Protein AF-A0A7V6FCV9-F1 (afdb_monomer_lite)

Sequence (182 aa):
MLQVEDKIPFFRRIMENELKFQLDWLTRAQTAELAERQEQLEKQLVDETTARSERQKELITQDRRNRLSQAEALRKHALLAQREALMAELRRELSVHLRDWLRSDDFLDKLRSIRFQRVDGPDEMKPRFLERFSVSYRSKAIDGFVLYDDEEATRLDLTLPRWLERYERSLAEVFQERVGGL

Radius of gyration: 50.42 Å; chains: 1; bounding box: 93×48×144 Å

Secondary structure (DSSP, 8-state):
---GGGGHHHHHHHHHHHHHHHHHHHHHHHHHHHHHHHHHHHHHHHHHHHHHHHHHHHHHHHHHHHHHHHHHHHHHHHHHHHHHHHHHHHHHHHHHHHHHHHTSHHHHHHHHH--PEE--TTT--SPEE-S-EEEEE-TTTT-EEEEEETTS--EEEEEHHHHHHHHHHHHHHHHHHHHTT-

Foldseek 3Di:
DPDPVVCVVVVVVVVVVVVVVVVVVVVVVVVVVVVVVVVVVVVVVVVVVVVVVVVVVVVVVVVVVVVVVVVVVVVVVVVVVVVVVVLVVVLVVVLVVVLVVQPDPVVVVVVVVDFDWDDPDPPDPDTDTQPDWDWDADPDDWRHTWIARPVSPDIDDGTSVVVSVVVSVVVVVVCCVVVVVD

pLDDT: mean 78.34, std 15.19, range [44.88, 97.5]

Structure (mmCIF, N/CA/C/O backbone):
data_AF-A0A7V6FCV9-F1
#
_entry.id   AF-A0A7V6FCV9-F1
#
loop_
_atom_site.group_PDB
_atom_site.id
_atom_site.type_symbol
_atom_site.label_atom_id
_atom_site.label_alt_id
_atom_site.label_comp_id
_atom_site.label_asym_id
_atom_site.label_entity_id
_atom_site.label_seq_id
_atom_site.pdbx_PDB_ins_code
_atom_site.Cartn_x
_atom_site.Cartn_y
_atom_site.Cartn_z
_atom_site.occupancy
_atom_site.B_iso_or_equiv
_atom_site.auth_seq_id
_atom_site.auth_comp_id
_atom_site.auth_asym_id
_atom_site.auth_atom_id
_atom_site.pdbx_PDB_model_num
ATOM 1 N N . MET A 1 1 ? -46.636 -22.363 99.750 1.00 46.75 1 MET A N 1
ATOM 2 C CA . MET A 1 1 ? -45.873 -23.111 98.728 1.00 46.75 1 MET A CA 1
ATOM 3 C C . MET A 1 1 ? -46.474 -22.771 97.379 1.00 46.75 1 MET A C 1
ATOM 5 O O . MET A 1 1 ? -47.662 -22.994 97.217 1.00 46.75 1 MET A O 1
ATOM 9 N N . LEU A 1 2 ? -45.713 -22.179 96.459 1.00 50.66 2 LEU A N 1
ATOM 10 C CA . LEU A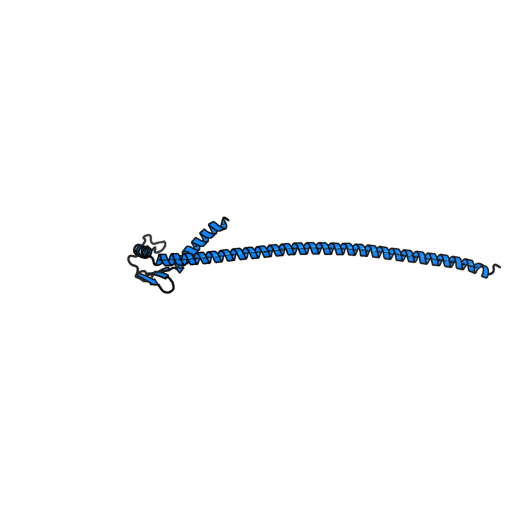 1 2 ? -46.171 -21.984 95.079 1.00 50.66 2 LEU A CA 1
ATOM 11 C C . LEU A 1 2 ? -45.783 -23.231 94.283 1.00 50.66 2 LEU A C 1
ATOM 13 O O . LEU A 1 2 ? -44.597 -23.557 94.209 1.00 50.66 2 LEU A O 1
ATOM 17 N N . GLN A 1 3 ? -46.790 -23.951 93.788 1.00 54.47 3 GLN A N 1
ATOM 18 C CA . GLN A 1 3 ? -46.634 -25.201 93.052 1.00 54.47 3 GLN A CA 1
ATOM 19 C C . GLN A 1 3 ? -45.869 -24.935 91.748 1.00 54.47 3 GLN A C 1
ATOM 21 O O . GLN A 1 3 ? -46.124 -23.968 91.034 1.00 54.47 3 GLN A O 1
ATOM 26 N N . VAL A 1 4 ? -44.872 -25.776 91.469 1.00 59.78 4 VAL A N 1
ATOM 27 C CA . VAL A 1 4 ? -43.957 -25.663 90.317 1.00 59.78 4 VAL A CA 1
ATOM 28 C C . VAL A 1 4 ? -44.714 -25.673 88.978 1.00 59.78 4 VAL A C 1
ATOM 30 O O . VAL A 1 4 ? -44.236 -25.102 87.999 1.00 59.78 4 VAL A O 1
ATOM 33 N N . GLU A 1 5 ? -45.920 -26.243 88.960 1.00 56.22 5 GLU A N 1
ATOM 34 C CA . GLU A 1 5 ? -46.782 -26.388 87.784 1.00 56.22 5 GLU A CA 1
ATOM 35 C C . GLU A 1 5 ? -47.311 -25.046 87.239 1.00 56.22 5 GLU A C 1
ATOM 37 O O . GLU A 1 5 ? -47.364 -24.873 86.021 1.00 56.22 5 GLU A O 1
ATOM 42 N N . ASP A 1 6 ? -47.547 -24.037 88.091 1.00 62.19 6 ASP A N 1
ATOM 43 C CA . ASP A 1 6 ? -48.043 -22.714 87.661 1.00 62.19 6 ASP A CA 1
ATOM 44 C C . ASP A 1 6 ? -46.974 -21.848 86.968 1.00 62.19 6 ASP A C 1
ATOM 46 O O . ASP A 1 6 ? -47.286 -20.854 86.308 1.00 62.19 6 ASP A O 1
ATOM 50 N N . LYS A 1 7 ? -45.687 -22.204 87.091 1.00 66.25 7 LYS A N 1
ATOM 51 C CA . LYS A 1 7 ? -44.579 -21.438 86.489 1.00 66.25 7 LYS A CA 1
ATOM 52 C C . LYS A 1 7 ? -44.231 -21.887 85.069 1.00 66.25 7 LYS A C 1
ATOM 54 O O . LYS A 1 7 ? -43.602 -21.130 84.329 1.00 66.25 7 LYS A O 1
ATOM 59 N N . ILE A 1 8 ? -44.651 -23.087 84.667 1.00 73.00 8 ILE A N 1
ATOM 60 C CA . ILE A 1 8 ? -44.348 -23.677 83.352 1.00 73.00 8 ILE A CA 1
ATOM 61 C C . ILE A 1 8 ? -44.844 -22.790 82.185 1.00 73.00 8 ILE A C 1
ATOM 63 O O . ILE A 1 8 ? -44.068 -22.557 81.252 1.00 73.00 8 ILE A O 1
ATOM 67 N N . PRO A 1 9 ? -46.063 -22.209 82.220 1.00 80.81 9 PRO A N 1
ATOM 68 C CA . PRO A 1 9 ? -46.552 -21.346 81.140 1.00 80.81 9 PRO A CA 1
ATOM 69 C C . PRO A 1 9 ? -45.768 -20.034 80.997 1.00 80.81 9 PRO A C 1
ATOM 71 O O . PRO A 1 9 ? -45.560 -19.553 79.883 1.00 80.81 9 PRO A O 1
ATOM 74 N N . PHE A 1 10 ? -45.302 -19.462 82.113 1.00 82.00 10 PHE A N 1
ATOM 75 C CA . PHE A 1 10 ? -44.494 -18.240 82.118 1.00 82.00 10 PHE A CA 1
ATOM 76 C C . PHE A 1 10 ? -43.140 -18.462 81.432 1.00 82.00 10 PHE A C 1
ATOM 78 O O . PHE A 1 10 ? -42.770 -17.701 80.538 1.00 82.00 10 PHE A O 1
ATOM 85 N N . PHE A 1 11 ? -42.436 -19.542 81.789 1.00 80.81 11 PHE A N 1
ATOM 86 C CA . PHE A 1 11 ? -41.154 -19.878 81.167 1.00 80.81 11 PHE A CA 1
ATOM 87 C C . PHE A 1 11 ? -41.294 -20.211 79.681 1.00 80.81 11 PHE A C 1
ATOM 89 O O . PHE A 1 11 ? -40.476 -19.752 78.888 1.00 80.81 11 PHE A O 1
ATOM 96 N N . ARG A 1 12 ? -42.356 -20.926 79.277 1.00 85.12 12 ARG A N 1
ATOM 97 C CA . ARG A 1 12 ? -42.642 -21.175 77.854 1.00 85.12 12 ARG A CA 1
ATOM 98 C C . ARG A 1 12 ? -42.748 -19.864 77.069 1.00 85.12 12 ARG A C 1
ATOM 100 O O . ARG A 1 12 ? -42.127 -19.738 76.021 1.00 85.12 12 ARG A O 1
ATOM 107 N N . ARG A 1 13 ? -43.471 -18.874 77.598 1.00 88.56 13 ARG A N 1
ATOM 108 C CA . ARG A 1 13 ? -43.680 -17.585 76.922 1.00 88.56 13 ARG A CA 1
ATOM 109 C C . ARG A 1 13 ? -42.393 -16.765 76.782 1.00 88.56 13 ARG A C 1
ATOM 111 O O . ARG A 1 13 ? -42.196 -16.118 75.758 1.00 88.56 13 ARG A O 1
ATOM 118 N N . ILE A 1 14 ? -41.514 -16.797 77.789 1.00 91.56 14 ILE A N 1
ATOM 119 C CA . ILE A 1 14 ? -40.185 -16.166 77.702 1.00 91.56 14 ILE A CA 1
ATOM 120 C C . ILE A 1 14 ? -39.342 -16.856 76.630 1.00 91.56 14 ILE A C 1
ATOM 122 O O . ILE A 1 14 ? -38.777 -16.177 75.779 1.00 91.56 14 ILE A O 1
ATOM 126 N N . MET A 1 15 ? -39.305 -18.191 76.637 1.00 92.19 15 MET A N 1
ATOM 127 C CA . MET A 1 15 ? -38.528 -18.963 75.665 1.00 92.19 15 MET A CA 1
ATOM 128 C C . MET A 1 15 ? -39.022 -18.757 74.228 1.00 92.19 15 MET A C 1
ATOM 130 O O . MET A 1 15 ? -38.205 -18.620 73.326 1.00 92.19 15 MET A O 1
ATOM 134 N N . GLU A 1 16 ? -40.336 -18.686 74.001 1.00 93.56 16 GLU A N 1
ATOM 135 C CA . GLU A 1 16 ? -40.916 -18.397 72.680 1.00 93.56 16 GLU A CA 1
ATOM 136 C C . GLU A 1 16 ? -40.551 -16.995 72.179 1.00 93.56 16 GLU A C 1
ATOM 138 O O . GLU A 1 16 ? -40.198 -16.827 71.011 1.00 93.56 16 GLU A O 1
ATOM 143 N N . ASN A 1 17 ? -40.602 -15.990 73.059 1.00 94.56 17 ASN A N 1
ATOM 144 C CA . ASN A 1 17 ? -40.215 -14.625 72.708 1.00 94.56 17 ASN A CA 1
ATOM 145 C C . ASN A 1 17 ? -38.719 -14.516 72.391 1.00 94.56 17 ASN A C 1
ATOM 147 O O . ASN A 1 17 ? -38.357 -13.868 71.411 1.00 94.56 17 ASN A O 1
ATOM 151 N N . GLU A 1 18 ? -37.867 -15.164 73.185 1.00 95.19 18 GLU A N 1
ATOM 152 C CA . GLU A 1 18 ? -36.420 -15.182 72.959 1.00 95.19 18 GLU A CA 1
ATOM 153 C C . GLU A 1 18 ? -36.074 -15.899 71.646 1.00 95.19 18 GLU A C 1
ATOM 155 O O . GLU A 1 18 ? -35.327 -15.370 70.826 1.00 95.19 18 GLU A O 1
ATOM 160 N N . LEU A 1 19 ? -36.689 -17.059 71.381 1.00 95.00 19 LEU A N 1
ATOM 161 C CA . LEU A 1 19 ? -36.485 -17.801 70.134 1.00 95.00 19 LEU A CA 1
ATOM 162 C C . LEU A 1 19 ? -36.913 -16.976 68.913 1.00 95.00 19 LEU A C 1
ATOM 164 O O . LEU A 1 19 ? -36.208 -16.934 67.905 1.00 95.00 19 LEU A O 1
ATOM 168 N N . LYS A 1 20 ? -38.058 -16.290 69.006 1.00 96.12 20 LYS A N 1
ATOM 169 C CA . LYS A 1 20 ? -38.545 -15.407 67.944 1.00 96.12 20 LYS A CA 1
ATOM 170 C C . LYS A 1 20 ? -37.590 -14.238 67.706 1.00 96.12 20 LYS A C 1
ATOM 172 O O . LYS A 1 20 ? -37.297 -13.934 66.556 1.00 96.12 20 LYS A O 1
ATOM 177 N N . PHE A 1 21 ? -37.078 -13.618 68.768 1.00 96.44 21 PHE A N 1
ATOM 178 C CA . PHE A 1 21 ? -36.094 -12.543 68.652 1.00 96.44 21 PHE A CA 1
ATOM 179 C C . PHE A 1 21 ? -34.816 -13.016 67.952 1.00 96.44 21 PHE A C 1
ATOM 181 O O . PHE A 1 21 ? -34.344 -12.356 67.028 1.00 96.44 21 PHE A O 1
ATOM 188 N N . GLN A 1 22 ? -34.288 -14.179 68.341 1.00 94.31 22 GLN A N 1
ATOM 189 C CA . GLN A 1 22 ? -33.097 -14.760 67.718 1.00 94.31 22 GLN A CA 1
ATOM 190 C C . GLN A 1 22 ? -33.321 -15.070 66.234 1.00 94.31 22 GLN A C 1
ATOM 192 O O . GLN A 1 22 ? -32.459 -14.765 65.410 1.00 94.31 22 GLN A O 1
ATOM 197 N N . LEU A 1 23 ? -34.488 -15.616 65.876 1.00 95.75 23 LEU A N 1
ATOM 198 C CA . LEU A 1 23 ? -34.865 -15.877 64.484 1.00 95.75 23 LEU A CA 1
ATOM 199 C C . LEU A 1 23 ? -35.009 -14.589 63.669 1.00 95.75 23 LEU A C 1
ATOM 201 O O . LEU A 1 23 ? -34.476 -14.505 62.562 1.00 95.75 23 LEU A O 1
ATOM 205 N N . ASP A 1 24 ? -35.680 -13.573 64.210 1.00 97.31 24 ASP A N 1
ATOM 206 C CA . ASP A 1 24 ? -35.833 -12.276 63.548 1.00 97.31 24 ASP A CA 1
ATOM 207 C C . ASP A 1 24 ? -34.468 -11.597 63.349 1.00 97.31 24 ASP A C 1
ATOM 209 O O . ASP A 1 24 ? -34.197 -11.033 62.286 1.00 97.31 24 ASP A O 1
ATOM 213 N N . TRP A 1 25 ? -33.585 -11.675 64.348 1.00 97.12 25 TRP A N 1
ATOM 214 C CA . TRP A 1 25 ? -32.231 -11.134 64.271 1.00 97.12 25 TRP A CA 1
ATOM 215 C C . TRP A 1 25 ? -31.383 -11.858 63.216 1.00 97.12 25 TRP A C 1
ATOM 217 O O . TRP A 1 25 ? -30.794 -11.198 62.359 1.00 97.12 25 TRP A O 1
ATOM 227 N N . LEU A 1 26 ? -31.389 -13.197 63.210 1.00 97.00 26 LEU A N 1
ATOM 228 C CA . LEU A 1 26 ? -30.699 -14.011 62.200 1.00 97.00 26 LEU A CA 1
ATOM 229 C C . LEU A 1 26 ? -31.215 -13.722 60.789 1.00 97.00 26 LEU A C 1
ATOM 231 O O . LEU A 1 26 ? -30.422 -13.560 59.865 1.00 97.00 26 LEU A O 1
ATOM 235 N N . THR A 1 27 ? -32.533 -13.605 60.628 1.00 96.06 27 THR A N 1
ATOM 236 C CA . THR A 1 27 ? -33.152 -13.317 59.328 1.00 96.06 27 THR A CA 1
ATOM 237 C C . THR A 1 27 ? -32.717 -11.949 58.812 1.00 96.06 27 THR A C 1
ATOM 239 O O . THR A 1 27 ? -32.351 -11.819 57.645 1.00 96.06 27 THR A O 1
ATOM 242 N N . ARG A 1 28 ? -32.689 -10.922 59.671 1.00 96.88 28 ARG A N 1
ATOM 243 C CA . ARG A 1 28 ? -32.203 -9.584 59.293 1.00 96.88 28 ARG A CA 1
ATOM 244 C C . ARG A 1 28 ? -30.722 -9.593 58.933 1.00 96.88 28 ARG A C 1
ATOM 246 O O . ARG A 1 28 ? -30.360 -8.968 57.943 1.00 96.88 28 ARG A O 1
ATOM 253 N N . ALA A 1 29 ? -29.897 -10.312 59.695 1.00 94.62 29 ALA A N 1
ATOM 254 C CA . ALA A 1 29 ? -28.472 -10.444 59.411 1.00 94.62 29 ALA A CA 1
ATOM 255 C C . ALA A 1 29 ? -28.233 -11.107 58.043 1.00 94.62 29 ALA A C 1
ATOM 257 O O . ALA A 1 29 ? -27.523 -10.548 57.212 1.00 94.62 29 ALA A O 1
ATOM 258 N N . GLN A 1 30 ? -28.906 -12.229 57.763 1.00 94.62 30 GLN A N 1
ATOM 259 C CA . GLN A 1 30 ? -28.815 -12.915 56.468 1.00 94.62 30 GLN A CA 1
ATOM 260 C C . GLN A 1 30 ? -29.345 -12.060 55.311 1.00 94.62 30 GLN A C 1
ATOM 262 O O . GLN A 1 30 ? -28.753 -12.039 54.236 1.00 94.62 30 GLN A O 1
ATOM 267 N N . THR A 1 31 ? -30.443 -11.328 55.517 1.00 96.50 31 THR A N 1
ATOM 268 C CA . THR A 1 31 ? -31.021 -10.464 54.475 1.00 96.50 31 THR A CA 1
ATOM 269 C C . THR A 1 31 ? -30.101 -9.283 54.161 1.00 96.50 31 THR A C 1
ATOM 271 O O . THR A 1 31 ? -29.951 -8.930 52.995 1.00 96.50 31 THR A O 1
ATOM 274 N N . ALA A 1 32 ? -29.454 -8.697 55.175 1.00 95.44 32 ALA A N 1
ATOM 275 C CA . ALA A 1 32 ? -28.482 -7.623 54.983 1.00 95.44 32 ALA A CA 1
ATOM 276 C C . ALA A 1 32 ? -27.235 -8.112 54.230 1.00 95.44 32 ALA A C 1
ATOM 278 O O . ALA A 1 32 ? -26.813 -7.461 53.280 1.00 95.44 32 ALA A O 1
ATOM 279 N N . GLU A 1 33 ? -26.698 -9.281 54.591 1.00 96.25 33 GLU A N 1
ATOM 280 C CA . GLU A 1 33 ? -25.549 -9.882 53.901 1.00 96.25 33 GLU A CA 1
ATOM 281 C C . GLU A 1 33 ? -25.872 -10.215 52.435 1.00 96.25 33 GLU A C 1
ATOM 283 O O . GLU A 1 33 ? -25.082 -9.933 51.534 1.00 96.25 33 GLU A O 1
ATOM 288 N N . LEU A 1 34 ? -27.057 -10.780 52.173 1.00 97.31 34 LEU A N 1
ATOM 289 C CA . LEU A 1 34 ? -27.511 -11.064 50.811 1.00 97.31 34 LEU A CA 1
ATOM 290 C C . LEU A 1 34 ? -27.697 -9.784 49.990 1.00 97.31 34 LEU A C 1
ATOM 292 O O . LEU A 1 34 ? -27.311 -9.767 48.823 1.00 97.31 34 LEU A O 1
ATOM 296 N N . ALA A 1 35 ? -28.245 -8.722 50.586 1.00 96.06 35 ALA A N 1
ATOM 297 C CA . ALA A 1 35 ? -28.406 -7.432 49.922 1.00 96.06 35 ALA A CA 1
ATOM 298 C C . ALA A 1 35 ? -27.051 -6.785 49.596 1.00 96.06 35 ALA A C 1
ATOM 300 O O . ALA A 1 35 ? -26.847 -6.349 48.466 1.00 96.06 35 ALA A O 1
ATOM 301 N N . GLU A 1 36 ? -26.100 -6.795 50.537 1.00 96.00 36 GLU A N 1
ATOM 302 C CA . GLU A 1 36 ? -24.744 -6.283 50.306 1.00 96.00 36 GLU A CA 1
ATOM 303 C C . GLU A 1 36 ? -24.042 -7.071 49.194 1.00 96.00 36 GLU A C 1
ATOM 305 O O . GLU A 1 36 ? -23.442 -6.498 48.283 1.00 96.00 36 GLU A O 1
ATOM 310 N N . ARG A 1 37 ? -24.170 -8.401 49.212 1.00 97.50 37 ARG A N 1
ATOM 311 C CA . ARG A 1 37 ? -23.614 -9.255 48.162 1.00 97.50 37 ARG A CA 1
ATOM 312 C C . ARG A 1 37 ? -24.274 -9.005 46.806 1.00 97.50 37 ARG A C 1
ATOM 314 O O . ARG A 1 37 ? -23.580 -9.040 45.792 1.00 97.50 37 ARG A O 1
ATOM 321 N N . GLN A 1 38 ? -25.582 -8.751 46.770 1.00 96.12 38 GLN A N 1
ATOM 322 C CA . GLN A 1 38 ? -26.291 -8.407 45.539 1.00 96.12 38 GLN A CA 1
ATOM 323 C C . GLN A 1 38 ? -25.816 -7.059 44.980 1.00 96.12 38 GLN A C 1
ATOM 325 O O . GLN A 1 38 ? -25.490 -6.990 43.798 1.00 96.12 38 GLN A O 1
ATOM 330 N N . GLU A 1 39 ? -25.684 -6.029 45.818 1.00 96.19 39 GLU A N 1
ATOM 331 C CA . GLU A 1 39 ? -25.166 -4.718 45.406 1.00 96.19 39 GLU A CA 1
ATOM 332 C C . GLU A 1 39 ? -23.727 -4.824 44.867 1.00 96.19 39 GLU A C 1
ATOM 334 O O . GLU A 1 39 ? -23.394 -4.256 43.823 1.00 96.19 39 GLU A O 1
ATOM 339 N N . GLN A 1 40 ? -22.875 -5.620 45.524 1.00 96.06 40 GLN A N 1
ATOM 340 C CA . GLN A 1 40 ? -21.513 -5.887 45.054 1.00 96.06 40 GLN A CA 1
ATOM 341 C C . GLN A 1 40 ? -21.495 -6.577 43.682 1.00 96.06 40 GLN A C 1
ATOM 343 O O . GLN A 1 40 ? -20.704 -6.196 42.817 1.00 96.06 40 GLN A O 1
ATOM 348 N N . LEU A 1 41 ? -22.360 -7.573 43.466 1.00 97.38 41 LEU A N 1
ATOM 349 C CA . LEU A 1 41 ? -22.468 -8.274 42.184 1.00 97.38 41 LEU A CA 1
ATOM 350 C C . LEU A 1 41 ? -23.007 -7.362 41.076 1.00 97.38 41 LEU A C 1
ATOM 352 O O . LEU A 1 41 ? -22.478 -7.380 39.965 1.00 97.38 41 LEU A O 1
ATOM 356 N N . GLU A 1 42 ? -24.018 -6.541 41.365 1.00 96.19 42 GLU A N 1
ATOM 357 C CA . GLU A 1 42 ? -24.563 -5.566 40.412 1.00 96.19 42 GLU A CA 1
ATOM 358 C C . GLU A 1 42 ? -23.489 -4.566 39.981 1.00 96.19 42 GLU A C 1
ATOM 360 O O . GLU A 1 42 ? -23.307 -4.328 38.784 1.00 96.19 42 GLU A O 1
ATOM 365 N N . LYS A 1 43 ? -22.700 -4.060 40.934 1.00 96.94 43 LYS A N 1
ATOM 366 C CA . LYS A 1 43 ? -21.571 -3.178 40.635 1.00 96.94 43 LYS A CA 1
ATOM 367 C C . LYS A 1 43 ? -20.521 -3.861 39.752 1.00 96.94 43 LYS A C 1
ATOM 369 O O . LYS A 1 43 ? -20.124 -3.294 38.738 1.00 96.94 43 LYS A O 1
ATOM 374 N N . GLN A 1 44 ? -20.120 -5.092 40.080 1.00 96.19 44 GLN A N 1
ATOM 375 C CA . GLN A 1 44 ? -19.157 -5.857 39.275 1.00 96.19 44 GLN A CA 1
ATOM 376 C C . GLN A 1 44 ? -19.650 -6.091 37.841 1.00 96.19 44 GLN A C 1
ATOM 378 O O . GLN A 1 44 ? -18.881 -5.945 36.892 1.00 96.19 44 GLN A O 1
ATOM 383 N N . LEU A 1 45 ? -20.933 -6.417 37.661 1.00 96.69 45 LEU A N 1
ATOM 384 C CA . LEU A 1 45 ? -21.522 -6.622 36.337 1.00 96.69 45 LEU A CA 1
ATOM 385 C C . LEU A 1 45 ? -21.541 -5.332 35.508 1.00 96.69 45 LEU A C 1
ATOM 387 O O . LEU A 1 45 ? -21.254 -5.368 34.307 1.00 96.69 45 LEU A O 1
ATOM 391 N N . VAL A 1 46 ? -21.852 -4.191 36.126 1.00 96.62 46 VAL A N 1
ATOM 392 C CA . VAL A 1 46 ? -21.810 -2.882 35.455 1.00 96.62 46 VAL A CA 1
ATOM 393 C C . VAL A 1 46 ? -20.381 -2.531 35.037 1.00 96.62 46 VAL A C 1
ATOM 395 O O . VAL A 1 46 ? -20.156 -2.148 33.885 1.00 96.62 46 VAL A O 1
ATOM 398 N N . ASP A 1 47 ? -19.404 -2.731 35.918 1.00 96.50 47 ASP A N 1
ATOM 399 C CA . ASP A 1 47 ? -17.997 -2.457 35.618 1.00 96.50 47 ASP A CA 1
ATOM 400 C C . ASP A 1 47 ? -17.481 -3.370 34.488 1.00 96.50 47 ASP A C 1
ATOM 402 O O . ASP A 1 47 ? -16.861 -2.901 33.529 1.00 96.50 47 ASP A O 1
ATOM 406 N N . GLU A 1 48 ? -17.804 -4.667 34.524 1.00 95.06 48 GLU A N 1
ATOM 407 C CA . GLU A 1 48 ? -17.420 -5.613 33.472 1.00 95.06 48 GLU A CA 1
ATOM 408 C C . GLU A 1 48 ? -18.067 -5.301 32.122 1.00 95.06 48 GLU A C 1
ATOM 410 O O . GLU A 1 48 ? -17.404 -5.372 31.084 1.00 95.06 48 GLU A O 1
ATOM 415 N N . THR A 1 49 ? -19.361 -4.984 32.100 1.00 95.44 49 THR A N 1
ATOM 416 C CA . THR A 1 49 ? -20.069 -4.662 30.851 1.00 95.44 49 THR A CA 1
ATOM 417 C C . THR A 1 49 ? -19.547 -3.368 30.235 1.00 95.44 49 THR A C 1
ATOM 419 O O . THR A 1 49 ? -19.344 -3.311 29.017 1.00 95.44 49 THR A O 1
ATOM 422 N N . THR A 1 50 ? -19.235 -2.372 31.064 1.00 94.44 50 THR A N 1
ATOM 423 C CA . THR A 1 50 ? -18.607 -1.118 30.630 1.00 94.44 50 THR A CA 1
ATOM 424 C C . THR A 1 50 ? -17.217 -1.382 30.052 1.00 94.44 50 THR A C 1
ATOM 426 O O . THR A 1 50 ? -16.956 -1.019 28.903 1.00 94.44 50 THR A O 1
ATOM 429 N N . ALA A 1 51 ? -16.369 -2.132 30.764 1.00 93.19 51 ALA A N 1
ATOM 430 C CA . ALA A 1 51 ? -15.035 -2.498 30.291 1.00 93.19 51 ALA A CA 1
ATOM 431 C C . ALA A 1 51 ? -15.069 -3.324 28.989 1.00 93.19 51 ALA A C 1
ATOM 433 O O . ALA A 1 51 ? -14.241 -3.129 28.095 1.00 93.19 51 ALA A O 1
ATOM 434 N N . ARG A 1 52 ? -16.041 -4.236 28.834 1.00 94.25 52 ARG A N 1
ATOM 435 C CA . ARG A 1 52 ? -16.250 -4.989 27.581 1.00 94.25 52 ARG A CA 1
ATOM 436 C C . ARG A 1 52 ? -16.645 -4.064 26.427 1.00 94.25 52 ARG A C 1
ATOM 438 O O . ARG A 1 52 ? -16.106 -4.210 25.331 1.00 94.25 52 ARG A O 1
ATOM 445 N N . SER A 1 53 ? -17.541 -3.108 26.671 1.00 95.00 53 SER A N 1
ATOM 446 C CA . SER A 1 53 ? -17.983 -2.125 25.672 1.00 95.00 53 SER A CA 1
ATOM 447 C C . SER A 1 53 ? -16.834 -1.226 25.204 1.00 95.00 53 SER A C 1
ATOM 449 O O . SER A 1 53 ? -16.666 -1.005 24.003 1.00 95.00 53 SER A O 1
ATOM 451 N N . GLU A 1 54 ? -15.992 -0.758 26.125 1.00 93.75 54 GLU A N 1
ATOM 452 C CA . GLU A 1 54 ? -14.810 0.050 25.803 1.00 93.75 54 GLU A CA 1
ATOM 453 C C . GLU A 1 54 ? -13.796 -0.729 24.961 1.00 93.75 54 GLU A C 1
ATOM 455 O O . GLU A 1 54 ? -13.407 -0.256 23.890 1.00 93.75 54 GLU A O 1
ATOM 460 N N . ARG A 1 55 ? -13.466 -1.966 25.361 1.00 93.19 55 ARG A N 1
ATOM 461 C CA . ARG A 1 55 ? -12.594 -2.853 24.570 1.00 93.19 55 ARG A CA 1
ATOM 462 C C . ARG A 1 55 ? -13.146 -3.097 23.167 1.00 93.19 55 ARG A C 1
ATOM 464 O O . ARG A 1 55 ? -12.394 -3.094 22.197 1.00 93.19 55 ARG A O 1
ATOM 471 N N . GLN A 1 56 ? -14.459 -3.287 23.031 1.00 93.06 56 GLN A N 1
ATOM 472 C CA . GLN A 1 56 ? -15.085 -3.492 21.724 1.00 93.06 56 GLN A CA 1
ATOM 473 C C . GLN A 1 56 ? -14.990 -2.239 20.839 1.00 93.06 56 GLN A C 1
ATOM 475 O O . GLN A 1 56 ? -14.692 -2.350 19.648 1.00 93.06 56 GLN A O 1
ATOM 480 N N . LYS A 1 57 ? -15.203 -1.043 21.401 1.00 95.69 57 LYS A N 1
ATOM 481 C CA . LYS A 1 57 ? -15.042 0.227 20.670 1.00 95.69 57 LYS A CA 1
ATOM 482 C C . LYS A 1 57 ? -13.596 0.453 20.233 1.00 95.69 57 LYS A C 1
ATOM 484 O O . LYS A 1 57 ? -13.363 0.905 19.107 1.00 95.69 57 LYS A O 1
ATOM 489 N N . GLU A 1 58 ? -12.636 0.120 21.090 1.00 93.81 58 GLU A N 1
ATOM 490 C CA . GLU A 1 58 ? -11.212 0.213 20.776 1.00 93.81 58 GLU A CA 1
ATOM 491 C C . GLU A 1 58 ? -10.831 -0.738 19.634 1.00 93.81 58 GLU A C 1
ATOM 493 O O . GLU A 1 58 ? -10.275 -0.288 18.630 1.00 93.81 58 GLU A O 1
ATOM 498 N N . LEU A 1 59 ? -11.242 -2.010 19.711 1.00 95.38 59 LEU A N 1
ATOM 499 C CA . LEU A 1 59 ? -11.018 -3.007 18.657 1.00 95.38 59 LEU A CA 1
ATOM 500 C C . LEU A 1 59 ? -11.607 -2.572 17.307 1.00 95.38 59 LEU A C 1
ATOM 502 O O . LEU A 1 59 ? -10.933 -2.665 16.282 1.00 95.38 59 LEU A O 1
ATOM 506 N N . ILE A 1 60 ? -12.836 -2.041 17.289 1.00 95.06 60 ILE A N 1
ATOM 507 C CA . ILE A 1 60 ? -13.466 -1.522 16.060 1.00 95.06 60 ILE A CA 1
ATOM 508 C C . ILE A 1 60 ? -12.665 -0.345 15.488 1.00 95.06 60 ILE A C 1
ATOM 510 O O . ILE A 1 60 ? -12.494 -0.231 14.271 1.00 95.06 60 ILE A O 1
ATOM 514 N N . THR A 1 61 ? -12.170 0.542 16.350 1.00 94.19 61 THR A N 1
ATOM 515 C CA . THR A 1 61 ? -11.375 1.703 15.929 1.00 94.19 61 THR A CA 1
ATOM 516 C C . THR A 1 61 ? -10.025 1.270 15.357 1.00 94.19 61 THR A C 1
ATOM 518 O O . THR A 1 61 ? -9.596 1.797 14.328 1.00 94.19 61 THR A O 1
ATOM 521 N N . GLN A 1 62 ? -9.379 0.281 15.976 1.00 92.06 62 GLN A N 1
ATOM 522 C CA . GLN A 1 62 ? -8.127 -0.294 15.496 1.00 92.06 62 GLN A CA 1
ATOM 523 C C . GLN A 1 62 ? -8.310 -1.012 14.152 1.00 92.06 62 GLN A C 1
ATOM 525 O O . GLN A 1 62 ? -7.533 -0.778 13.228 1.00 92.06 62 GLN A O 1
ATOM 530 N N . ASP A 1 63 ? -9.368 -1.810 13.995 1.00 94.69 63 ASP A N 1
ATOM 531 C CA . ASP A 1 63 ? -9.660 -2.504 12.737 1.00 94.69 63 ASP A CA 1
ATOM 532 C C . ASP A 1 63 ? -9.930 -1.518 11.589 1.00 94.69 63 ASP A C 1
ATOM 534 O O . ASP A 1 63 ? -9.398 -1.676 10.491 1.00 94.69 63 ASP A O 1
ATOM 538 N N . ARG A 1 64 ? -10.665 -0.423 11.842 1.00 94.25 64 ARG A N 1
ATOM 539 C CA . ARG A 1 64 ? -10.849 0.650 10.846 1.00 94.25 64 ARG A CA 1
ATOM 540 C C . ARG A 1 64 ? -9.520 1.262 10.404 1.00 94.25 64 ARG A C 1
ATOM 542 O O . ARG A 1 64 ? -9.325 1.458 9.207 1.00 94.25 64 ARG A O 1
ATOM 549 N N . ARG A 1 65 ? -8.604 1.541 11.338 1.00 93.88 65 ARG A N 1
ATOM 550 C CA . ARG A 1 65 ? -7.261 2.061 11.013 1.00 93.88 65 ARG A CA 1
ATOM 551 C C . ARG A 1 65 ? -6.456 1.061 10.186 1.00 93.88 65 ARG A C 1
ATOM 553 O O . ARG A 1 65 ? -5.854 1.454 9.191 1.00 93.88 65 ARG A O 1
ATOM 560 N N . ASN A 1 66 ? -6.503 -0.219 10.546 1.00 92.38 66 ASN A N 1
ATOM 561 C CA . ASN A 1 66 ? -5.818 -1.277 9.807 1.00 92.38 66 ASN A CA 1
ATOM 562 C C . ASN A 1 66 ? -6.363 -1.411 8.380 1.00 92.38 66 ASN A C 1
ATOM 564 O O . ASN A 1 66 ? -5.580 -1.453 7.436 1.00 92.38 66 ASN A O 1
ATOM 568 N N . ARG A 1 67 ? -7.691 -1.405 8.201 1.00 91.81 67 ARG A N 1
ATOM 569 C CA . ARG A 1 67 ? -8.322 -1.453 6.872 1.00 91.81 67 ARG A CA 1
ATOM 570 C C . ARG A 1 67 ? -7.975 -0.236 6.020 1.00 91.81 67 ARG A C 1
ATOM 572 O O . ARG A 1 67 ? -7.710 -0.399 4.834 1.00 91.81 67 ARG A O 1
ATOM 579 N N . LEU A 1 68 ? -7.952 0.963 6.607 1.00 94.00 68 LEU A N 1
ATOM 580 C CA . LEU A 1 68 ? -7.541 2.181 5.900 1.00 94.00 68 LEU A CA 1
ATOM 581 C C . LEU A 1 68 ? -6.075 2.101 5.465 1.00 94.00 68 LEU A C 1
ATOM 583 O O . LEU A 1 68 ? -5.785 2.297 4.290 1.00 94.00 68 LEU A O 1
ATOM 587 N N . SER A 1 69 ? -5.174 1.712 6.369 1.00 91.12 69 SER A N 1
ATOM 588 C CA . SER A 1 69 ? -3.752 1.538 6.051 1.00 91.12 69 SER A CA 1
ATOM 589 C C . SER A 1 69 ? -3.524 0.479 4.962 1.00 91.12 69 SER A C 1
ATOM 591 O O . SER A 1 69 ? -2.747 0.700 4.033 1.00 91.12 69 SER A O 1
ATOM 593 N N . GLN A 1 70 ? -4.244 -0.647 5.015 1.00 92.38 70 GLN A N 1
ATOM 594 C CA . GLN A 1 70 ? -4.196 -1.676 3.973 1.00 92.38 70 GLN A CA 1
ATOM 595 C C . GLN A 1 70 ? -4.723 -1.160 2.628 1.00 92.38 70 GLN A C 1
ATOM 597 O O . GLN A 1 70 ? -4.097 -1.396 1.596 1.00 92.38 70 GLN A O 1
ATOM 602 N N . ALA A 1 71 ? -5.843 -0.432 2.619 1.00 92.50 71 ALA A N 1
ATOM 603 C CA . ALA A 1 71 ? -6.406 0.145 1.400 1.00 92.50 71 ALA A CA 1
ATOM 604 C C . ALA A 1 71 ? -5.464 1.181 0.764 1.00 92.50 71 ALA A C 1
ATOM 606 O O . ALA A 1 71 ? -5.282 1.188 -0.455 1.00 92.50 71 ALA A O 1
ATOM 607 N N . GLU A 1 72 ? -4.819 2.021 1.575 1.00 92.25 72 GLU A N 1
ATOM 608 C CA . GLU A 1 72 ? -3.803 2.974 1.121 1.00 92.25 72 GLU A CA 1
ATOM 609 C C . GLU A 1 72 ? -2.582 2.266 0.526 1.00 92.25 72 GLU A C 1
ATOM 611 O O . GLU A 1 72 ? -2.113 2.647 -0.550 1.00 92.25 72 GLU A O 1
ATOM 616 N N . ALA A 1 73 ? -2.102 1.199 1.171 1.00 91.50 73 ALA A N 1
ATOM 617 C CA . ALA A 1 73 ? -0.994 0.396 0.662 1.00 91.50 73 ALA A CA 1
ATOM 618 C C . ALA A 1 73 ? -1.332 -0.252 -0.691 1.00 91.50 73 ALA A C 1
ATOM 620 O O . ALA A 1 73 ? -0.540 -0.161 -1.632 1.00 91.50 73 ALA A O 1
ATOM 621 N N . LEU A 1 74 ? -2.527 -0.840 -0.819 1.00 91.44 74 LEU A N 1
ATOM 622 C CA . LEU A 1 74 ? -3.011 -1.420 -2.075 1.00 91.44 74 LEU A CA 1
ATOM 623 C C . LEU A 1 74 ? -3.131 -0.363 -3.178 1.00 91.44 74 LEU A C 1
ATOM 625 O O . LEU A 1 74 ? -2.687 -0.598 -4.302 1.00 91.44 74 LEU A O 1
ATOM 629 N N . ARG A 1 75 ? -3.665 0.824 -2.863 1.00 91.81 75 ARG A N 1
ATOM 630 C CA . ARG A 1 75 ? -3.764 1.936 -3.818 1.00 91.81 75 ARG A CA 1
ATOM 631 C C . ARG A 1 75 ? -2.387 2.412 -4.275 1.00 91.81 75 ARG A C 1
ATOM 633 O O . ARG A 1 75 ? -2.183 2.613 -5.469 1.00 91.81 75 ARG A O 1
ATOM 640 N N . LYS A 1 76 ? -1.436 2.567 -3.350 1.00 91.31 76 LYS A N 1
ATOM 641 C CA . LYS A 1 76 ? -0.056 2.953 -3.676 1.00 91.31 76 LYS A CA 1
ATOM 642 C C . LYS A 1 76 ? 0.604 1.921 -4.589 1.00 91.31 76 LYS A C 1
ATOM 644 O O . LYS A 1 76 ? 1.219 2.298 -5.581 1.00 91.31 76 LYS A O 1
ATOM 649 N N . HIS A 1 77 ? 0.445 0.636 -4.285 1.00 90.69 77 HIS A N 1
ATOM 650 C CA . HIS A 1 77 ? 0.979 -0.438 -5.117 1.00 90.69 77 HIS A CA 1
ATOM 651 C C . HIS A 1 77 ? 0.348 -0.444 -6.517 1.00 90.69 77 HIS A C 1
ATOM 653 O O . HIS A 1 77 ? 1.059 -0.556 -7.511 1.00 90.69 77 HIS A O 1
ATOM 659 N N . ALA A 1 78 ? -0.972 -0.263 -6.614 1.00 88.44 78 ALA A N 1
ATOM 660 C CA . ALA A 1 78 ? -1.666 -0.178 -7.897 1.00 88.44 78 ALA A CA 1
ATOM 661 C C . ALA A 1 78 ? -1.173 1.003 -8.751 1.00 88.44 78 ALA A C 1
ATOM 663 O O . ALA A 1 78 ? -0.944 0.837 -9.947 1.00 88.44 78 AL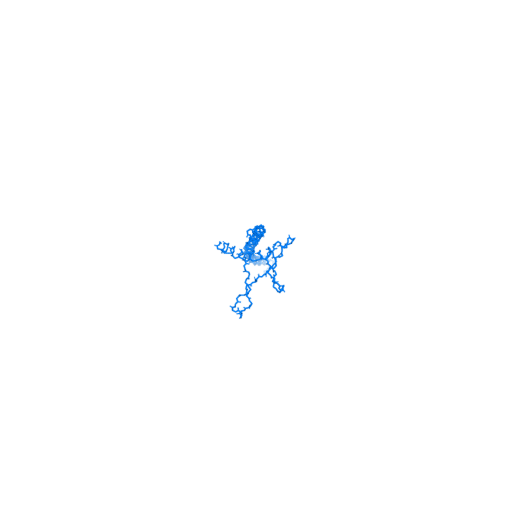A A O 1
ATOM 664 N N . LEU A 1 79 ? -0.951 2.171 -8.140 1.00 85.88 79 LEU A N 1
ATOM 665 C CA . LEU A 1 79 ? -0.402 3.343 -8.831 1.00 85.88 79 LEU A CA 1
ATOM 666 C C . LEU A 1 79 ? 1.032 3.111 -9.323 1.00 85.88 79 LEU A C 1
ATOM 668 O O . LEU A 1 79 ? 1.361 3.489 -10.445 1.00 85.88 79 LEU A O 1
ATOM 672 N N . LEU A 1 80 ? 1.879 2.469 -8.513 1.00 86.19 80 LEU A N 1
ATOM 673 C CA . LEU A 1 80 ? 3.236 2.104 -8.929 1.00 86.19 80 LEU A CA 1
ATOM 674 C C . LEU A 1 80 ? 3.214 1.128 -10.112 1.00 86.19 80 LEU A C 1
ATOM 676 O O . LEU A 1 80 ? 3.902 1.366 -11.099 1.00 86.19 80 LEU A O 1
ATOM 680 N N . ALA A 1 81 ? 2.364 0.102 -10.059 1.00 87.25 81 ALA A N 1
ATOM 681 C CA . ALA A 1 81 ? 2.217 -0.857 -11.150 1.00 87.25 81 ALA A CA 1
ATOM 682 C C . ALA A 1 81 ? 1.715 -0.196 -12.449 1.00 87.25 81 ALA A C 1
ATOM 684 O O . ALA A 1 81 ? 2.227 -0.484 -13.528 1.00 87.25 81 ALA A O 1
ATOM 685 N N . GLN A 1 82 ? 0.751 0.731 -12.362 1.00 86.25 82 GLN A N 1
ATOM 686 C CA . GLN A 1 82 ? 0.294 1.509 -13.522 1.00 86.25 82 GLN A CA 1
ATOM 687 C C . GLN A 1 82 ? 1.412 2.375 -14.108 1.00 86.25 82 GLN A C 1
ATOM 689 O O . GLN A 1 82 ? 1.574 2.433 -15.327 1.00 86.25 82 GLN A O 1
ATOM 694 N N . ARG A 1 83 ? 2.210 3.019 -13.250 1.00 84.44 83 ARG A N 1
ATOM 695 C CA . ARG A 1 83 ? 3.367 3.809 -13.682 1.00 84.44 83 ARG A CA 1
ATOM 696 C C . ARG A 1 83 ? 4.392 2.945 -14.415 1.00 84.44 83 ARG A C 1
ATOM 698 O O . ARG A 1 83 ? 4.877 3.348 -15.467 1.00 84.44 83 ARG A O 1
ATOM 705 N N . GLU A 1 84 ? 4.726 1.777 -13.874 1.00 85.81 84 GLU A N 1
ATOM 706 C CA . GLU A 1 84 ? 5.669 0.846 -14.504 1.00 85.81 84 GLU A CA 1
ATOM 707 C C . GLU A 1 84 ? 5.157 0.343 -15.857 1.00 85.81 84 GLU A C 1
ATOM 709 O O . GLU A 1 84 ? 5.917 0.319 -16.826 1.00 85.81 84 GLU A O 1
ATOM 714 N N . ALA A 1 85 ? 3.865 0.018 -15.953 1.00 86.81 85 ALA A N 1
ATOM 715 C CA . ALA A 1 85 ? 3.239 -0.391 -17.206 1.00 86.81 85 ALA A CA 1
ATOM 716 C C . ALA A 1 85 ? 3.320 0.711 -18.276 1.00 86.81 85 ALA A C 1
ATOM 718 O O . ALA A 1 85 ? 3.736 0.440 -19.402 1.00 86.81 85 ALA A O 1
ATOM 719 N N . LEU A 1 86 ? 3.004 1.958 -17.911 1.00 84.38 86 LEU A N 1
ATOM 720 C CA . LEU A 1 86 ? 3.076 3.097 -18.828 1.00 84.38 86 LEU A CA 1
ATOM 721 C C . LEU A 1 86 ? 4.515 3.372 -19.292 1.00 84.38 86 LEU A C 1
ATOM 723 O O . LEU A 1 86 ? 4.754 3.621 -20.470 1.00 84.38 86 LEU A O 1
ATOM 727 N N . MET A 1 87 ? 5.497 3.280 -18.390 1.00 82.44 87 MET A N 1
ATOM 728 C CA . MET A 1 87 ? 6.912 3.414 -18.756 1.00 82.44 87 MET A CA 1
ATOM 729 C C . MET A 1 87 ? 7.363 2.302 -19.709 1.00 82.44 87 MET A C 1
ATOM 731 O O . MET A 1 87 ? 8.130 2.564 -20.636 1.00 82.44 87 MET A O 1
ATOM 735 N N . ALA A 1 88 ? 6.888 1.070 -19.514 1.00 85.81 88 ALA A N 1
ATOM 736 C CA . ALA A 1 88 ? 7.183 -0.039 -20.416 1.00 85.81 88 ALA A CA 1
ATOM 737 C C . ALA A 1 88 ? 6.566 0.167 -21.812 1.00 85.81 88 ALA A C 1
ATOM 739 O O . ALA A 1 88 ? 7.213 -0.138 -22.817 1.00 85.81 88 ALA A O 1
ATOM 740 N N . GLU A 1 89 ? 5.354 0.718 -21.885 1.00 85.31 89 GLU A N 1
ATOM 741 C CA . GLU A 1 89 ? 4.691 1.073 -23.143 1.00 85.31 89 GLU A CA 1
ATOM 742 C C . GLU A 1 89 ? 5.441 2.190 -23.881 1.00 85.31 89 GLU A C 1
ATOM 744 O O . GLU A 1 89 ? 5.840 1.998 -25.030 1.00 85.31 89 GLU A O 1
ATOM 749 N N . LEU A 1 90 ? 5.774 3.285 -23.191 1.00 81.94 90 LEU A N 1
ATOM 750 C CA . LEU A 1 90 ? 6.589 4.373 -23.746 1.00 81.94 90 LEU A CA 1
ATOM 751 C C . LEU A 1 90 ? 7.957 3.882 -24.228 1.00 81.94 90 LEU A C 1
ATOM 753 O O . LEU A 1 90 ? 8.418 4.261 -25.304 1.00 81.94 90 LEU A O 1
ATOM 757 N N . ARG A 1 91 ? 8.611 2.998 -23.463 1.00 82.56 91 ARG A N 1
ATOM 758 C CA . ARG A 1 91 ? 9.883 2.379 -23.862 1.00 82.56 91 ARG A CA 1
ATOM 759 C C . ARG A 1 91 ? 9.726 1.587 -25.153 1.00 82.56 91 ARG A C 1
ATOM 761 O O . ARG A 1 91 ? 10.596 1.651 -26.023 1.00 82.56 91 ARG A O 1
ATOM 768 N N . ARG A 1 92 ? 8.635 0.830 -25.289 1.00 84.94 92 ARG A N 1
ATOM 769 C CA . ARG A 1 92 ? 8.345 0.049 -26.493 1.00 84.94 92 ARG A CA 1
ATOM 770 C C . ARG A 1 92 ? 8.119 0.959 -27.699 1.00 84.94 92 ARG A C 1
ATOM 772 O O . ARG A 1 92 ? 8.733 0.711 -28.734 1.00 84.94 92 ARG A O 1
ATOM 779 N N . GLU A 1 93 ? 7.297 1.995 -27.571 1.00 82.06 93 GLU A N 1
ATOM 780 C CA . GLU A 1 93 ? 7.049 2.965 -28.647 1.00 82.06 93 GLU A CA 1
ATOM 781 C C . GLU A 1 93 ? 8.332 3.691 -29.059 1.00 82.06 93 GLU A C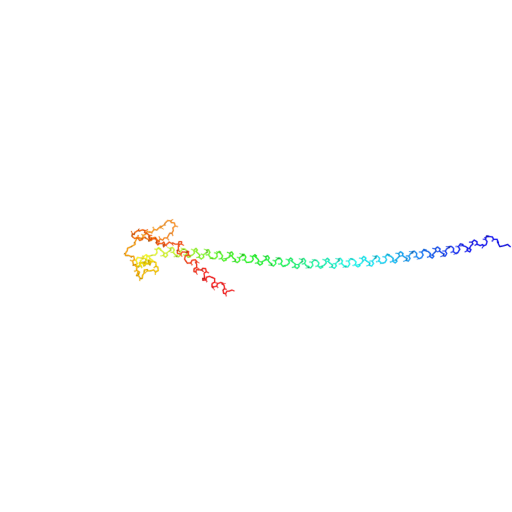 1
ATOM 783 O O . GLU A 1 93 ? 8.681 3.713 -30.241 1.00 82.06 93 GLU A O 1
ATOM 788 N N . LEU A 1 94 ? 9.104 4.188 -28.087 1.00 81.94 94 LEU A N 1
ATOM 789 C CA . LEU A 1 94 ? 10.397 4.820 -28.346 1.00 81.94 94 LEU A CA 1
ATOM 790 C C . LEU A 1 94 ? 11.352 3.862 -29.067 1.00 81.94 94 LEU A C 1
ATOM 792 O O . LEU A 1 94 ? 12.048 4.269 -29.992 1.00 81.94 94 LEU A O 1
ATOM 796 N N . SER A 1 95 ? 11.376 2.585 -28.677 1.00 81.75 95 SER A N 1
ATOM 797 C CA . SER A 1 95 ? 12.218 1.573 -29.325 1.00 81.75 95 SER A CA 1
ATOM 798 C C . SER A 1 95 ? 11.864 1.385 -30.798 1.00 81.75 95 SER A C 1
ATOM 800 O O . SER A 1 95 ? 12.763 1.222 -31.621 1.00 81.75 95 SER A O 1
ATOM 802 N N . VAL A 1 96 ? 10.571 1.401 -31.137 1.00 83.56 96 VAL A N 1
ATOM 803 C CA . VAL A 1 96 ? 10.100 1.306 -32.526 1.00 83.56 96 VAL A CA 1
ATOM 804 C C . VAL A 1 96 ? 10.532 2.544 -33.307 1.00 83.56 96 VAL A C 1
ATOM 806 O O . VAL A 1 96 ? 11.221 2.412 -34.315 1.00 83.56 96 VAL A O 1
ATOM 809 N N . HIS A 1 97 ? 10.235 3.739 -32.795 1.00 82.31 97 HIS A N 1
ATOM 810 C CA . HIS A 1 97 ? 10.589 4.989 -33.467 1.00 82.31 97 HIS A CA 1
ATOM 811 C C . HIS A 1 97 ? 12.100 5.168 -33.649 1.00 82.31 97 HIS A C 1
ATOM 813 O O . HIS A 1 97 ? 12.549 5.549 -34.729 1.00 82.31 97 HIS A O 1
ATOM 819 N N . LEU A 1 98 ? 12.901 4.862 -32.623 1.00 79.94 98 LEU A N 1
ATOM 820 C CA . LEU A 1 98 ? 14.360 4.923 -32.718 1.00 79.94 98 LEU A CA 1
ATOM 821 C C . LEU A 1 98 ? 14.899 3.901 -33.715 1.00 79.94 98 LEU A C 1
ATOM 823 O O . LEU A 1 98 ? 15.820 4.221 -34.459 1.00 79.94 98 LEU A O 1
ATOM 827 N N . ARG A 1 99 ? 14.339 2.688 -33.765 1.00 80.69 99 ARG A N 1
ATOM 828 C CA . ARG A 1 99 ? 14.739 1.686 -34.759 1.00 80.69 99 ARG A CA 1
ATOM 829 C C . ARG A 1 99 ? 14.467 2.175 -36.180 1.00 80.69 99 ARG A C 1
ATOM 831 O O . ARG A 1 99 ? 15.345 2.040 -37.031 1.00 80.69 99 ARG A O 1
ATOM 838 N N . ASP A 1 100 ? 13.285 2.729 -36.426 1.00 82.62 100 ASP A N 1
ATOM 839 C CA . ASP A 1 100 ? 12.909 3.243 -37.745 1.00 82.62 100 ASP A CA 1
ATOM 840 C C . ASP A 1 100 ? 13.800 4.425 -38.145 1.00 82.62 100 ASP A C 1
ATOM 842 O O . ASP A 1 100 ? 14.299 4.481 -39.269 1.00 82.62 100 ASP A O 1
ATOM 846 N N . TRP A 1 101 ? 14.099 5.318 -37.199 1.00 81.75 101 TRP A N 1
ATOM 847 C CA . TRP A 1 101 ? 15.013 6.435 -37.419 1.00 81.75 101 TRP A CA 1
ATOM 848 C C . TRP A 1 101 ? 16.453 5.987 -37.695 1.00 81.75 101 TRP A C 1
ATOM 850 O O . TRP A 1 101 ? 17.056 6.456 -38.657 1.00 81.75 101 TRP A O 1
ATOM 860 N N . LEU A 1 102 ? 16.995 5.035 -36.927 1.00 75.69 102 LEU A N 1
ATOM 861 C CA . LEU A 1 102 ? 18.344 4.485 -37.136 1.00 75.69 102 LEU A CA 1
ATOM 862 C C . LEU A 1 102 ? 18.510 3.807 -38.506 1.00 75.69 102 LEU A C 1
ATOM 864 O O . LEU A 1 102 ? 19.634 3.653 -38.983 1.00 75.69 102 LEU A O 1
ATOM 868 N N . ARG A 1 103 ? 17.407 3.376 -39.126 1.00 75.81 103 ARG A N 1
ATOM 869 C CA . ARG A 1 103 ? 17.376 2.785 -40.471 1.00 75.81 103 ARG A CA 1
ATOM 870 C C . ARG A 1 103 ? 17.086 3.803 -41.574 1.00 75.81 103 ARG A C 1
ATOM 872 O O . ARG A 1 103 ? 17.132 3.428 -42.740 1.00 75.81 103 ARG A O 1
ATOM 879 N N . SER A 1 104 ? 16.769 5.049 -41.226 1.00 81.81 104 SER A N 1
ATOM 880 C CA . SER A 1 104 ? 16.465 6.093 -42.202 1.00 81.81 104 SER A CA 1
ATOM 881 C C . SER A 1 104 ? 17.722 6.573 -42.929 1.00 81.81 104 SER A C 1
ATOM 883 O O . SER A 1 104 ? 18.796 6.694 -42.331 1.00 81.81 104 SER A O 1
ATOM 885 N N . ASP A 1 105 ? 17.573 6.900 -44.212 1.00 76.12 105 ASP A N 1
ATOM 886 C CA . ASP A 1 105 ? 18.668 7.436 -45.027 1.00 76.12 105 ASP A CA 1
ATOM 887 C C . ASP A 1 105 ? 19.178 8.778 -44.474 1.00 76.12 105 ASP A C 1
ATOM 889 O O . ASP A 1 105 ? 20.383 8.999 -44.419 1.00 76.12 105 ASP A O 1
ATOM 893 N N . ASP A 1 106 ? 18.286 9.621 -43.939 1.00 78.56 106 ASP A N 1
ATOM 894 C CA . ASP A 1 106 ? 18.651 10.888 -43.284 1.00 78.56 106 ASP A CA 1
ATOM 895 C C . ASP A 1 106 ? 19.581 10.671 -42.078 1.00 78.56 106 ASP A C 1
ATOM 897 O O . ASP A 1 106 ? 20.544 11.416 -41.880 1.00 78.56 106 ASP A O 1
ATOM 901 N N . PHE A 1 107 ? 19.343 9.626 -41.277 1.00 77.62 107 PHE A N 1
ATOM 902 C CA . PHE A 1 107 ? 20.249 9.279 -40.184 1.00 77.62 107 PHE A CA 1
ATOM 903 C C . PHE A 1 107 ? 21.600 8.783 -40.703 1.00 77.62 107 PHE A C 1
ATOM 905 O O . PHE A 1 107 ? 22.638 9.202 -40.190 1.00 77.62 107 PHE A O 1
ATOM 912 N N . LEU A 1 108 ? 21.605 7.912 -41.714 1.00 71.25 108 LEU A N 1
ATOM 913 C CA . LEU A 1 108 ? 22.835 7.394 -42.316 1.00 71.25 108 LEU A CA 1
ATOM 914 C C . LEU A 1 108 ? 23.685 8.511 -42.931 1.00 71.25 108 LEU A C 1
ATOM 916 O O . LEU A 1 108 ? 24.905 8.522 -42.755 1.00 71.25 108 LEU A O 1
ATOM 920 N N . ASP A 1 109 ? 23.051 9.469 -43.596 1.00 72.38 109 ASP A N 1
ATOM 921 C CA . ASP A 1 109 ? 23.713 10.626 -44.191 1.00 72.38 109 ASP A CA 1
ATOM 922 C C . ASP A 1 109 ? 24.264 11.565 -43.116 1.00 72.38 109 ASP A C 1
ATOM 924 O O . ASP A 1 109 ? 25.428 11.975 -43.182 1.00 72.38 109 ASP A O 1
ATOM 928 N N . LYS A 1 110 ? 23.491 11.824 -42.053 1.00 75.50 110 LYS A N 1
ATOM 929 C CA . LYS A 1 110 ? 23.975 12.575 -40.887 1.00 75.50 110 LYS A CA 1
ATOM 930 C C . LYS A 1 110 ? 25.155 11.880 -40.224 1.00 75.50 110 LYS A C 1
ATOM 932 O O . LYS A 1 110 ? 26.165 12.533 -39.976 1.00 75.50 110 LYS A O 1
ATOM 937 N N . LEU A 1 111 ? 25.074 10.570 -40.000 1.00 72.19 111 LEU A N 1
ATOM 938 C CA . LEU A 1 111 ? 26.143 9.778 -39.392 1.00 72.19 111 LEU A CA 1
ATOM 939 C C . LEU A 1 111 ? 27.436 9.849 -40.214 1.00 72.19 111 LEU A C 1
ATOM 941 O O . LEU A 1 111 ? 28.515 9.969 -39.641 1.00 72.19 111 LEU A O 1
ATOM 945 N N . ARG A 1 112 ? 27.328 9.833 -41.548 1.00 67.62 112 ARG A N 1
ATOM 946 C CA . ARG A 1 112 ? 28.465 10.002 -42.468 1.00 67.62 112 ARG A CA 1
ATOM 947 C C . ARG A 1 112 ? 29.016 11.430 -42.490 1.00 67.62 112 ARG A C 1
ATOM 949 O O . ARG A 1 112 ? 30.203 11.608 -42.739 1.00 67.62 112 ARG A O 1
ATOM 956 N N . SER A 1 113 ? 28.177 12.438 -42.241 1.00 65.88 113 SER A N 1
ATOM 957 C CA . SER A 1 113 ? 28.586 13.852 -42.203 1.00 65.88 113 SER A CA 1
ATOM 958 C C . SER A 1 113 ? 29.184 14.303 -40.865 1.00 65.88 113 SER A C 1
ATOM 960 O O . SER A 1 113 ? 29.868 15.329 -40.811 1.00 65.88 113 SER A O 1
ATOM 962 N N . ILE A 1 114 ? 28.931 13.564 -39.779 1.00 66.56 114 ILE A N 1
ATOM 963 C CA . ILE A 1 114 ? 29.447 13.894 -38.451 1.00 66.56 114 ILE A CA 1
ATOM 964 C C . ILE A 1 114 ? 30.955 13.645 -38.435 1.00 66.56 114 ILE A C 1
ATOM 966 O O . ILE A 1 114 ? 31.431 12.524 -38.601 1.00 66.56 114 ILE A O 1
ATOM 970 N N . ARG A 1 115 ? 31.720 14.709 -38.178 1.00 60.41 115 ARG A N 1
ATOM 971 C CA . ARG A 1 115 ? 33.129 14.589 -37.799 1.00 60.41 115 ARG A CA 1
ATOM 972 C C . ARG A 1 115 ? 33.192 14.258 -36.316 1.00 60.41 115 ARG A C 1
ATOM 974 O O . ARG A 1 115 ? 32.784 15.068 -35.487 1.00 60.41 115 ARG A O 1
ATOM 981 N N . PHE A 1 116 ? 33.695 13.077 -35.980 1.00 62.41 116 PHE A N 1
ATOM 982 C CA . PHE A 1 116 ? 33.870 12.690 -34.586 1.00 62.41 116 PHE A CA 1
ATOM 983 C C . PHE A 1 116 ? 35.107 13.381 -34.007 1.00 62.41 116 PHE A C 1
ATOM 985 O O . PHE A 1 116 ? 36.197 13.332 -34.577 1.00 62.41 116 PHE A O 1
ATOM 992 N N . GLN A 1 117 ? 34.919 14.059 -32.879 1.00 59.47 117 GLN A N 1
ATOM 993 C CA . GLN A 1 117 ? 35.966 14.769 -32.157 1.00 59.47 117 GLN A CA 1
ATOM 994 C C . GLN A 1 117 ? 36.426 13.903 -30.985 1.00 59.47 117 GLN A C 1
ATOM 996 O O . GLN A 1 117 ? 35.630 13.577 -30.104 1.00 59.47 117 GLN A O 1
ATOM 1001 N N . ARG A 1 118 ? 37.704 13.528 -30.977 1.00 55.53 118 ARG A N 1
ATOM 1002 C CA . ARG A 1 118 ? 38.357 12.837 -29.868 1.00 55.53 118 ARG A CA 1
ATOM 1003 C C . ARG A 1 118 ? 38.900 13.884 -28.892 1.00 55.53 118 ARG A C 1
ATOM 1005 O O . ARG A 1 118 ? 39.577 14.832 -29.294 1.00 55.53 118 ARG A O 1
ATOM 1012 N N . VAL A 1 119 ? 38.548 13.731 -27.617 1.00 54.78 119 VAL A N 1
ATOM 1013 C CA . VAL A 1 119 ? 39.086 14.529 -26.508 1.00 54.78 119 VAL A CA 1
ATOM 1014 C C . VAL A 1 119 ? 39.962 13.594 -25.684 1.00 54.78 119 VAL A C 1
ATOM 1016 O O . VAL A 1 119 ? 39.453 12.780 -24.914 1.00 54.78 119 VAL A O 1
ATOM 1019 N N . ASP A 1 120 ? 41.271 13.670 -25.898 1.00 52.72 120 ASP A N 1
ATOM 1020 C CA . ASP A 1 120 ? 42.271 12.858 -25.205 1.00 52.72 120 ASP A CA 1
ATOM 1021 C C . ASP A 1 120 ? 42.557 13.443 -23.809 1.00 52.72 120 ASP A C 1
ATOM 1023 O O . ASP A 1 120 ? 43.580 14.063 -23.549 1.00 52.72 120 ASP A O 1
ATOM 1027 N N . GLY A 1 121 ? 41.607 13.268 -22.888 1.00 50.25 121 GLY A N 1
ATOM 1028 C CA . GLY A 1 121 ? 41.770 13.6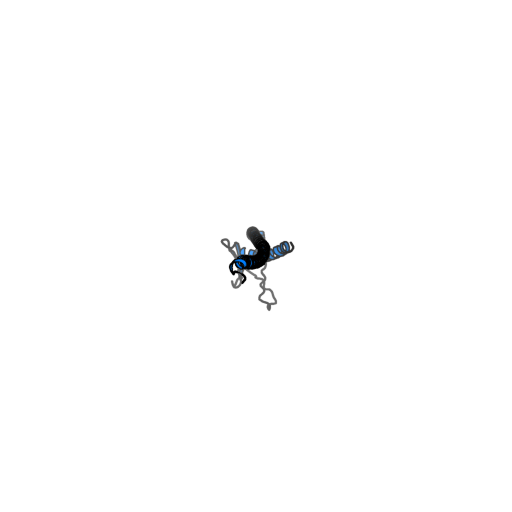47 -21.481 1.00 50.25 121 GLY A CA 1
ATOM 1029 C C . GLY A 1 121 ? 41.784 15.163 -21.200 1.00 50.25 121 GLY A C 1
ATOM 1030 O O . GLY A 1 121 ? 41.675 15.983 -22.109 1.00 50.25 121 GLY A O 1
ATOM 1031 N N . PRO A 1 122 ? 41.857 15.557 -19.914 1.00 55.41 122 PRO A N 1
ATOM 1032 C CA . PRO A 1 122 ? 41.749 16.957 -19.488 1.00 55.41 122 PRO A CA 1
ATOM 1033 C C . PRO A 1 122 ? 42.969 17.830 -19.837 1.00 55.41 122 PRO A C 1
ATOM 1035 O O . PRO A 1 122 ? 42.843 19.052 -19.814 1.00 55.41 122 PRO A O 1
ATOM 1038 N N . ASP A 1 123 ? 44.115 17.228 -20.179 1.00 54.81 123 ASP A N 1
ATOM 1039 C CA . ASP A 1 123 ? 45.383 17.938 -20.418 1.00 54.81 123 ASP A CA 1
ATOM 1040 C C . ASP A 1 123 ? 45.718 18.160 -21.911 1.00 54.81 123 ASP A C 1
ATOM 1042 O O . ASP A 1 123 ? 46.617 18.944 -22.228 1.00 54.81 123 ASP A O 1
ATOM 1046 N N . GLU A 1 124 ? 44.991 17.551 -22.860 1.00 51.84 124 GLU A N 1
ATOM 1047 C CA . GLU A 1 124 ? 45.171 17.838 -24.292 1.00 51.84 124 GLU A CA 1
ATOM 1048 C C . GLU A 1 124 ? 44.260 18.989 -24.757 1.00 51.84 124 GLU A C 1
ATOM 1050 O O . GLU A 1 124 ? 43.079 18.825 -25.053 1.00 51.84 124 GLU A O 1
ATOM 1055 N N . MET A 1 125 ? 44.832 20.192 -24.889 1.00 52.72 125 MET A N 1
ATOM 1056 C CA . MET A 1 125 ? 44.115 21.407 -25.325 1.00 52.72 125 MET A CA 1
ATOM 1057 C C . MET A 1 125 ? 43.682 21.428 -26.802 1.00 52.72 125 MET A C 1
ATOM 1059 O O . MET A 1 125 ? 43.076 22.409 -27.243 1.00 52.72 125 MET A O 1
ATOM 1063 N N . LYS A 1 126 ? 43.998 20.405 -27.604 1.00 48.97 126 LYS A N 1
ATOM 1064 C CA . LYS A 1 126 ? 43.636 20.388 -29.026 1.00 48.97 126 LYS A CA 1
ATOM 1065 C C . LYS A 1 126 ? 42.775 19.180 -29.346 1.00 48.97 126 LYS A C 1
ATOM 1067 O O . LYS A 1 126 ? 43.277 18.061 -29.304 1.00 48.97 126 LYS A O 1
ATOM 1072 N N . PRO A 1 127 ? 41.509 19.393 -29.724 1.00 52.91 127 PRO A N 1
ATOM 1073 C CA . PRO A 1 127 ? 40.690 18.287 -30.158 1.00 52.91 127 PRO A CA 1
ATOM 1074 C C . PRO A 1 127 ? 41.240 17.690 -31.446 1.00 52.91 127 PRO A C 1
ATOM 1076 O O . PRO A 1 127 ? 41.457 18.399 -32.432 1.00 52.91 127 PRO A O 1
ATOM 1079 N N . ARG A 1 128 ? 41.455 16.376 -31.432 1.00 53.88 128 ARG A N 1
ATOM 1080 C CA . ARG A 1 128 ? 41.810 15.623 -32.630 1.00 53.88 128 ARG A CA 1
ATOM 1081 C C . ARG A 1 128 ? 40.520 15.172 -33.293 1.00 53.88 128 ARG A C 1
ATOM 1083 O O . ARG A 1 128 ? 39.681 14.528 -32.670 1.00 53.88 128 ARG A O 1
ATOM 1090 N N . PHE A 1 129 ? 40.329 15.544 -34.549 1.00 55.66 129 PHE A N 1
ATOM 1091 C CA . PHE A 1 129 ? 39.226 15.009 -35.337 1.00 55.66 129 PHE A CA 1
ATOM 1092 C C . PHE A 1 129 ? 39.637 13.635 -35.857 1.00 55.66 129 PHE A C 1
ATOM 1094 O O . PHE A 1 129 ? 40.744 13.482 -36.367 1.00 55.66 129 PHE A O 1
ATOM 1101 N N . LEU A 1 130 ? 38.759 12.646 -35.720 1.00 58.28 130 LEU A N 1
ATOM 1102 C CA . LEU A 1 130 ? 38.963 11.332 -36.318 1.00 58.28 130 LEU A CA 1
ATOM 1103 C C . LEU A 1 130 ? 38.886 11.494 -37.842 1.00 58.28 130 LEU A C 1
ATOM 1105 O O . LEU A 1 130 ? 37.825 11.814 -38.382 1.00 58.28 130 LEU A O 1
ATOM 1109 N N . GLU A 1 131 ? 40.022 11.345 -38.526 1.00 54.81 131 GLU A N 1
ATOM 1110 C CA . GLU A 1 131 ? 40.112 11.531 -39.980 1.00 54.81 131 GLU A CA 1
ATOM 1111 C C . GLU A 1 131 ? 39.424 10.395 -40.752 1.00 54.81 131 GLU A C 1
ATOM 1113 O O . GLU A 1 131 ? 38.944 10.618 -41.867 1.00 54.81 131 GLU A O 1
ATOM 1118 N N . ARG A 1 132 ? 39.347 9.1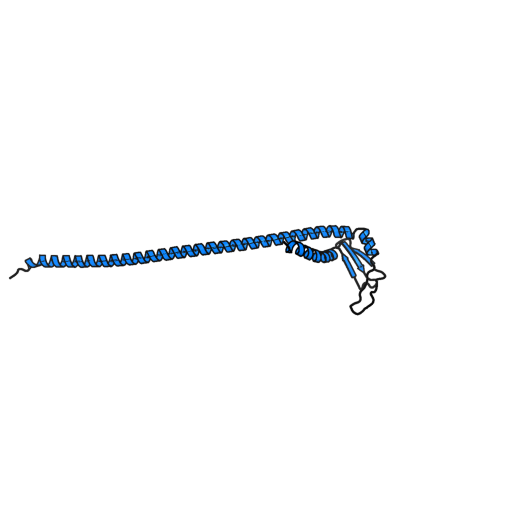90 -40.165 1.00 57.44 132 ARG A N 1
ATOM 1119 C CA . ARG A 1 132 ? 38.698 7.995 -40.725 1.00 57.44 132 ARG A CA 1
ATOM 1120 C C . ARG A 1 132 ? 38.116 7.133 -39.601 1.00 57.44 132 ARG A C 1
ATOM 1122 O O . ARG A 1 132 ? 38.669 7.068 -38.511 1.00 57.44 132 ARG A O 1
ATOM 1129 N N . PHE A 1 133 ? 36.959 6.526 -39.852 1.00 61.41 133 PHE A N 1
ATOM 1130 C CA . PHE A 1 133 ? 36.315 5.573 -38.948 1.00 61.41 133 PHE A CA 1
ATOM 1131 C C . PHE A 1 133 ? 35.655 4.471 -39.773 1.00 61.41 133 PHE A C 1
ATOM 1133 O O . PHE A 1 133 ? 35.084 4.735 -40.836 1.00 61.41 133 PHE A O 1
ATOM 1140 N N . SER A 1 134 ? 35.702 3.232 -39.283 1.00 56.78 134 SER A N 1
ATOM 1141 C CA . SER A 1 134 ? 34.981 2.124 -39.912 1.00 56.78 134 SER A CA 1
ATOM 1142 C C . SER A 1 134 ? 33.600 1.963 -39.275 1.00 56.78 134 SER A C 1
ATOM 1144 O O . SER A 1 134 ? 33.447 1.928 -38.053 1.00 56.78 134 SER A O 1
ATOM 1146 N N . VAL A 1 135 ? 32.562 1.906 -40.116 1.00 59.88 135 VAL A N 1
ATOM 1147 C CA . VAL A 1 135 ? 31.168 1.739 -39.685 1.00 59.88 135 VAL A CA 1
ATOM 1148 C C . VAL A 1 135 ? 30.774 0.278 -39.861 1.00 59.88 135 VAL A C 1
ATOM 1150 O O . VAL A 1 135 ? 30.686 -0.212 -40.986 1.00 59.88 135 VAL A O 1
ATOM 1153 N N . SER A 1 136 ? 30.483 -0.416 -38.761 1.00 65.62 136 SER A N 1
ATOM 1154 C CA . SER A 1 136 ? 29.945 -1.778 -38.801 1.00 65.62 136 SER A CA 1
ATOM 1155 C C . SER A 1 136 ? 28.479 -1.786 -38.373 1.00 65.62 136 SER A C 1
ATOM 1157 O O . SER A 1 136 ? 28.152 -1.461 -37.228 1.00 65.62 136 SER A O 1
ATOM 1159 N N . TYR A 1 137 ? 27.582 -2.159 -39.290 1.00 65.25 137 TYR A N 1
ATOM 1160 C CA . TYR A 1 137 ? 26.162 -2.333 -38.984 1.00 65.25 137 TYR A CA 1
ATOM 1161 C C . TYR A 1 137 ? 25.913 -3.695 -38.324 1.00 65.25 137 TYR A C 1
ATOM 1163 O O . TYR A 1 137 ? 26.271 -4.739 -38.875 1.00 65.25 137 TYR A O 1
ATOM 1171 N N . ARG A 1 138 ? 25.259 -3.707 -37.155 1.00 65.50 138 ARG A N 1
ATOM 1172 C CA . ARG A 1 138 ? 24.908 -4.944 -36.433 1.00 65.50 138 ARG A CA 1
ATOM 1173 C C . ARG A 1 138 ? 23.406 -5.218 -36.504 1.00 65.50 138 ARG A C 1
ATOM 1175 O O . ARG A 1 138 ? 22.639 -4.816 -35.633 1.00 65.50 138 ARG A O 1
ATOM 1182 N N . SER A 1 139 ? 22.998 -5.962 -37.532 1.00 61.81 139 SER A N 1
ATOM 1183 C CA . SER A 1 139 ? 21.589 -6.126 -37.928 1.00 61.81 139 SER A CA 1
ATOM 1184 C C . SER A 1 139 ? 20.761 -7.160 -37.154 1.00 61.81 139 SER A C 1
ATOM 1186 O O . SER A 1 139 ? 19.547 -7.189 -37.319 1.00 61.81 139 SER A O 1
ATOM 1188 N N . LYS A 1 140 ? 21.364 -8.043 -36.341 1.00 53.94 140 LYS A N 1
ATOM 1189 C CA . LYS A 1 140 ? 20.654 -9.259 -35.876 1.00 53.94 140 LYS A CA 1
ATOM 1190 C C . LYS A 1 140 ? 20.224 -9.313 -34.409 1.00 53.94 140 LYS A C 1
ATOM 1192 O O . LYS A 1 140 ? 19.398 -10.154 -34.084 1.00 53.94 140 LYS A O 1
ATOM 1197 N N . ALA A 1 141 ? 20.736 -8.454 -33.530 1.00 54.03 141 ALA A N 1
ATOM 1198 C CA . ALA A 1 141 ? 20.362 -8.507 -32.106 1.00 54.03 141 ALA A CA 1
ATOM 1199 C C . ALA A 1 141 ? 20.253 -7.142 -31.418 1.00 54.03 141 ALA A C 1
ATOM 1201 O O . ALA A 1 141 ? 19.696 -7.048 -30.331 1.00 54.03 141 ALA A O 1
ATOM 1202 N N . ILE A 1 142 ? 20.821 -6.097 -32.018 1.00 60.22 142 ILE A N 1
ATOM 1203 C CA . ILE A 1 142 ? 21.114 -4.857 -31.303 1.00 60.22 142 ILE A CA 1
ATOM 1204 C C . ILE A 1 142 ? 20.649 -3.611 -32.087 1.00 60.22 142 ILE A C 1
ATOM 1206 O O . ILE A 1 142 ? 20.425 -2.591 -31.454 1.00 60.22 142 ILE A O 1
ATOM 1210 N N . ASP A 1 143 ? 20.435 -3.699 -33.411 1.00 68.31 143 ASP A N 1
ATOM 1211 C CA . ASP A 1 143 ? 20.021 -2.596 -34.304 1.00 68.31 143 ASP A CA 1
ATOM 1212 C C . ASP A 1 143 ? 20.826 -1.301 -34.090 1.00 68.31 143 ASP A C 1
ATOM 1214 O O . ASP A 1 143 ? 20.539 -0.481 -33.221 1.00 68.31 143 ASP A O 1
ATOM 1218 N N . GLY A 1 144 ? 21.850 -1.092 -34.912 1.00 71.25 144 GLY A N 1
ATOM 1219 C CA . GLY A 1 144 ? 22.614 0.151 -34.906 1.00 71.25 144 GLY A CA 1
ATOM 1220 C C . GLY A 1 144 ? 24.040 -0.035 -35.388 1.00 71.25 144 GLY A C 1
ATOM 1221 O O . GLY A 1 144 ? 24.374 -1.038 -36.032 1.00 71.25 144 GLY A O 1
ATOM 1222 N N . PHE A 1 145 ? 24.872 0.949 -35.077 1.00 72.38 145 PHE A N 1
ATOM 1223 C CA . PHE A 1 145 ? 26.212 1.075 -35.631 1.00 72.38 145 PHE A CA 1
ATOM 1224 C C . PHE A 1 145 ? 27.247 1.014 -34.525 1.00 72.38 145 PHE A C 1
ATOM 1226 O O . PHE A 1 145 ? 27.068 1.575 -33.447 1.00 72.38 145 PHE A O 1
ATOM 1233 N N . VAL A 1 146 ? 28.349 0.334 -34.805 1.00 72.56 146 VAL A N 1
ATOM 1234 C CA . VAL A 1 146 ? 29.552 0.440 -33.990 1.00 72.56 146 VAL A CA 1
ATOM 1235 C C . VAL A 1 146 ? 30.617 1.096 -34.848 1.00 72.56 146 VAL A C 1
ATOM 1237 O O . VAL A 1 146 ? 30.851 0.663 -35.979 1.00 72.56 146 VAL A O 1
ATOM 1240 N N . LEU A 1 147 ? 31.210 2.154 -34.310 1.00 72.94 147 LEU A N 1
ATOM 1241 C CA . LEU A 1 147 ? 32.309 2.878 -34.928 1.00 72.94 147 LEU A CA 1
ATOM 1242 C C . LEU A 1 147 ? 33.605 2.461 -34.248 1.00 72.94 147 LEU A C 1
ATOM 1244 O O . LEU A 1 147 ? 33.676 2.439 -33.013 1.00 72.94 147 LEU A O 1
ATOM 1248 N N . TYR A 1 148 ? 34.606 2.155 -35.062 1.00 70.25 148 TYR A N 1
ATOM 1249 C CA . TYR A 1 148 ? 35.962 1.869 -34.614 1.00 70.25 148 TYR A CA 1
ATOM 1250 C C . TYR A 1 148 ? 36.902 2.955 -35.137 1.00 70.25 148 TYR A C 1
ATOM 1252 O O . TYR A 1 148 ? 36.777 3.375 -36.292 1.00 70.25 148 TYR A O 1
ATOM 1260 N N . ASP A 1 149 ? 37.812 3.398 -34.270 1.00 69.75 149 ASP A N 1
ATOM 1261 C CA . ASP A 1 149 ? 39.008 4.149 -34.668 1.00 69.75 149 ASP A CA 1
ATOM 1262 C C . ASP A 1 149 ? 39.953 3.227 -35.471 1.00 69.75 149 ASP A C 1
ATOM 1264 O O . ASP A 1 149 ? 39.892 2.005 -35.309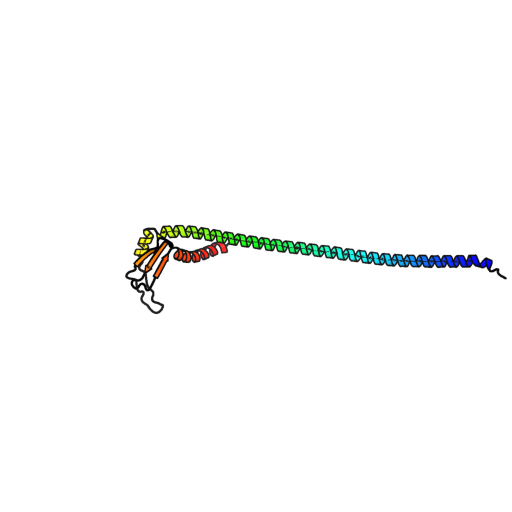 1.00 69.75 149 ASP A O 1
ATOM 1268 N N . ASP A 1 150 ? 40.813 3.783 -36.326 1.00 62.62 150 ASP A N 1
ATOM 1269 C CA . ASP A 1 150 ? 41.700 3.029 -37.236 1.00 62.62 150 ASP A CA 1
ATOM 1270 C C . ASP A 1 150 ? 42.693 2.117 -36.479 1.00 62.62 150 ASP A C 1
ATOM 1272 O O . ASP A 1 150 ? 43.140 1.101 -37.009 1.00 62.62 150 ASP A O 1
ATOM 1276 N N . GLU A 1 151 ? 43.003 2.443 -35.220 1.00 64.94 151 GLU A N 1
ATOM 1277 C CA . GLU A 1 151 ? 43.836 1.628 -34.320 1.00 64.94 151 GLU A CA 1
ATOM 1278 C C . GLU A 1 151 ? 43.033 0.569 -33.530 1.00 64.94 151 GLU A C 1
ATOM 1280 O O . GLU A 1 151 ? 43.587 -0.106 -32.665 1.00 64.94 151 GLU A O 1
ATOM 1285 N N . GLU A 1 152 ? 41.714 0.467 -33.750 1.00 58.62 152 GLU A N 1
ATOM 1286 C CA . GLU A 1 152 ? 40.735 -0.327 -32.976 1.00 58.62 152 GLU A CA 1
ATOM 1287 C C . GLU A 1 152 ? 40.731 -0.072 -31.449 1.00 58.62 152 GLU A C 1
ATOM 1289 O O . GLU A 1 152 ? 39.988 -0.712 -30.703 1.00 58.62 152 GLU A O 1
ATOM 1294 N N . ALA A 1 153 ? 41.500 0.908 -30.967 1.00 62.94 153 ALA A N 1
ATOM 1295 C CA . ALA A 1 153 ? 41.654 1.223 -29.548 1.00 62.94 153 ALA A CA 1
ATOM 1296 C C . ALA A 1 153 ? 40.392 1.843 -28.919 1.00 62.94 153 ALA A C 1
ATOM 1298 O O . ALA A 1 153 ? 40.157 1.694 -27.719 1.00 62.94 153 ALA A O 1
ATOM 1299 N N . THR A 1 154 ? 39.561 2.519 -29.722 1.00 62.00 154 THR A N 1
ATOM 1300 C CA . THR A 1 154 ? 38.344 3.199 -29.256 1.00 62.00 154 THR A CA 1
ATOM 1301 C C . THR A 1 154 ? 37.117 2.702 -30.013 1.00 62.00 154 THR A C 1
ATOM 1303 O O . THR A 1 154 ? 37.092 2.685 -31.244 1.00 62.00 154 THR A O 1
ATOM 1306 N N . ARG A 1 155 ? 36.072 2.327 -29.263 1.00 72.12 155 ARG A N 1
ATOM 1307 C CA . ARG A 1 155 ? 34.781 1.862 -29.787 1.00 72.12 155 ARG A CA 1
ATOM 1308 C C . ARG A 1 155 ? 33.670 2.818 -29.369 1.00 72.12 155 ARG A C 1
ATOM 1310 O O . ARG A 1 155 ? 33.387 2.935 -28.177 1.00 72.12 155 ARG A O 1
ATOM 1317 N N . LEU A 1 156 ? 32.976 3.414 -30.337 1.00 71.75 156 LEU A N 1
ATOM 1318 C CA . LEU A 1 156 ? 31.729 4.136 -30.080 1.00 71.75 156 LEU A CA 1
ATOM 1319 C C . LEU A 1 156 ? 30.535 3.250 -30.443 1.00 71.75 156 LEU A C 1
ATOM 1321 O O . LEU A 1 156 ? 30.374 2.811 -31.582 1.00 71.75 156 LEU A O 1
ATOM 1325 N N . ASP A 1 157 ? 29.707 2.967 -29.443 1.00 73.94 157 ASP A N 1
ATOM 1326 C CA . ASP A 1 157 ? 28.554 2.082 -29.560 1.00 73.94 157 ASP A CA 1
ATOM 1327 C C . ASP A 1 157 ? 27.270 2.904 -29.763 1.00 73.94 157 ASP A C 1
ATOM 1329 O O . ASP A 1 157 ? 26.721 3.471 -28.818 1.00 73.94 157 ASP A O 1
ATOM 1333 N N . LEU A 1 158 ? 26.812 2.995 -31.014 1.00 72.31 158 LEU A N 1
ATOM 1334 C CA . LEU A 1 158 ? 25.601 3.709 -31.429 1.00 72.31 158 LEU A CA 1
ATOM 1335 C C . LEU A 1 158 ? 24.475 2.719 -31.714 1.00 72.31 158 LEU A C 1
ATOM 1337 O O . LEU A 1 158 ? 23.912 2.661 -32.811 1.00 72.31 158 LEU A O 1
ATOM 1341 N N . THR A 1 159 ? 24.169 1.907 -30.715 1.00 77.56 159 THR A N 1
ATOM 1342 C CA . THR A 1 159 ? 23.149 0.871 -30.813 1.00 77.56 159 THR A CA 1
ATOM 1343 C C . THR A 1 159 ? 21.853 1.253 -30.126 1.00 77.56 159 THR A C 1
ATOM 1345 O O . THR A 1 159 ? 21.848 2.039 -29.177 1.00 77.56 159 THR A O 1
ATOM 1348 N N . LEU A 1 160 ? 20.739 0.684 -30.588 1.00 74.06 160 LEU A N 1
ATOM 1349 C CA . LEU A 1 160 ? 19.412 0.959 -30.049 1.00 74.06 160 LEU A CA 1
ATOM 1350 C C . LEU A 1 160 ? 19.345 0.815 -28.512 1.00 74.06 160 LEU A C 1
ATOM 1352 O O . LEU A 1 160 ? 18.834 1.739 -27.885 1.00 74.06 160 LEU A O 1
ATOM 1356 N N . PRO A 1 161 ? 19.918 -0.223 -27.860 1.00 79.31 161 PRO A N 1
ATOM 1357 C CA . PRO A 1 161 ? 19.967 -0.302 -26.399 1.00 79.31 161 PRO A CA 1
ATOM 1358 C C . PRO A 1 161 ? 20.710 0.862 -25.736 1.00 79.31 161 PRO A C 1
ATOM 1360 O O . PRO A 1 161 ? 20.272 1.337 -24.694 1.00 79.31 161 PRO A O 1
ATOM 1363 N N . ARG A 1 162 ? 21.807 1.353 -26.330 1.00 78.69 162 ARG A N 1
ATOM 1364 C CA . ARG A 1 162 ? 22.573 2.492 -25.794 1.00 78.69 162 ARG A CA 1
ATOM 1365 C C . ARG A 1 162 ? 21.827 3.811 -25.927 1.00 78.69 162 ARG A C 1
ATOM 1367 O O . ARG A 1 162 ? 21.853 4.626 -25.007 1.00 78.69 162 ARG A O 1
ATOM 1374 N N . TRP A 1 163 ? 21.139 4.011 -27.046 1.00 77.12 163 TRP A N 1
ATOM 1375 C CA . TRP A 1 163 ? 20.275 5.173 -27.235 1.00 77.12 163 TRP A CA 1
ATOM 1376 C C . TRP A 1 163 ? 19.064 5.127 -26.302 1.00 77.12 163 TRP A C 1
ATOM 1378 O O . TRP A 1 163 ? 18.764 6.131 -25.661 1.00 77.12 163 TRP A O 1
ATOM 1388 N N . LEU A 1 164 ? 18.424 3.965 -26.155 1.00 77.25 164 LEU A N 1
ATOM 1389 C CA . LEU A 1 164 ? 17.333 3.765 -25.203 1.00 77.25 164 LEU A CA 1
ATOM 1390 C C . LEU A 1 164 ? 17.782 4.025 -23.766 1.00 77.25 164 LEU A C 1
ATOM 1392 O O . LEU A 1 164 ? 17.119 4.786 -23.082 1.00 77.25 164 LEU A O 1
ATOM 1396 N N . GLU A 1 165 ? 18.930 3.503 -23.328 1.00 81.44 165 GLU A N 1
ATOM 1397 C CA . GLU A 1 165 ? 19.467 3.768 -21.983 1.00 81.44 165 GLU A CA 1
ATOM 1398 C C . GLU A 1 165 ? 19.698 5.273 -21.743 1.00 81.44 165 GLU A C 1
ATOM 1400 O O . GLU A 1 165 ? 19.399 5.800 -20.668 1.00 81.44 165 GLU A O 1
ATOM 1405 N N . ARG A 1 166 ? 20.208 5.986 -22.757 1.00 75.94 166 ARG A N 1
ATOM 1406 C CA . ARG A 1 166 ? 20.440 7.434 -22.689 1.00 75.94 166 ARG A CA 1
ATOM 1407 C C . ARG A 1 166 ? 19.131 8.218 -22.593 1.00 75.94 166 ARG A C 1
ATOM 1409 O O . ARG A 1 166 ? 19.036 9.124 -21.770 1.00 75.94 166 ARG A O 1
ATOM 1416 N N . TYR A 1 167 ? 18.138 7.877 -23.413 1.00 73.25 167 TYR A N 1
ATOM 1417 C CA . TYR A 1 167 ? 16.843 8.558 -23.422 1.00 73.25 167 TYR A CA 1
ATOM 1418 C C . TYR A 1 167 ? 15.927 8.126 -22.276 1.00 73.25 167 TYR A C 1
ATOM 1420 O O . TYR A 1 167 ? 15.113 8.930 -21.848 1.00 73.25 167 TYR A O 1
ATOM 1428 N N . GLU A 1 168 ? 16.071 6.919 -21.728 1.00 70.50 168 GLU A N 1
ATOM 1429 C CA . GLU A 1 168 ? 15.322 6.444 -20.556 1.00 70.50 168 GLU A CA 1
ATOM 1430 C C . GLU A 1 168 ? 15.580 7.320 -19.331 1.00 70.50 168 GLU A C 1
ATOM 1432 O O . GLU A 1 168 ? 14.640 7.626 -18.600 1.00 70.50 168 GLU A O 1
ATOM 1437 N N . ARG A 1 169 ? 16.824 7.782 -19.133 1.00 70.75 169 ARG A N 1
ATOM 1438 C CA . ARG A 1 169 ? 17.151 8.723 -18.049 1.00 70.75 169 ARG A CA 1
ATOM 1439 C C . ARG A 1 169 ? 16.436 10.060 -18.240 1.00 70.75 169 ARG A C 1
ATOM 1441 O O . ARG A 1 169 ? 15.756 10.517 -17.330 1.00 70.75 169 ARG A O 1
ATOM 1448 N N . SER A 1 170 ? 16.495 10.622 -19.446 1.00 71.06 170 SER A N 1
ATOM 1449 C CA . SER A 1 170 ? 15.807 11.879 -19.764 1.00 71.06 170 SER A CA 1
ATOM 1450 C C . SER A 1 170 ? 14.278 11.745 -19.749 1.00 71.06 170 SER A C 1
ATOM 1452 O O . SER A 1 170 ? 13.580 12.661 -19.330 1.00 71.06 170 SER A O 1
ATOM 1454 N N . LEU A 1 171 ? 13.731 10.599 -20.163 1.00 67.19 171 LEU A N 1
ATOM 1455 C CA . LEU A 1 171 ? 12.298 10.313 -20.087 1.00 67.19 171 LEU A CA 1
ATOM 1456 C C . LEU A 1 171 ? 11.829 10.184 -18.640 1.00 67.19 171 LEU A C 1
ATOM 1458 O O . LEU A 1 171 ? 10.754 10.679 -18.314 1.00 67.19 171 LEU A O 1
ATOM 1462 N N . ALA A 1 172 ? 12.618 9.548 -17.773 1.00 68.62 172 ALA A N 1
ATOM 1463 C CA . ALA A 1 172 ? 12.302 9.441 -16.354 1.00 68.62 172 ALA A CA 1
ATOM 1464 C C . ALA A 1 172 ? 12.262 10.821 -15.677 1.00 68.62 172 ALA A C 1
ATOM 1466 O O . ALA A 1 172 ? 11.346 11.078 -14.896 1.00 68.62 172 ALA A O 1
ATOM 1467 N N . GLU A 1 173 ? 13.198 11.710 -16.021 1.00 69.38 173 GLU A N 1
ATOM 1468 C CA . GLU A 1 173 ? 13.243 13.099 -15.545 1.00 69.38 173 GLU A CA 1
ATOM 1469 C C . GLU A 1 173 ? 12.017 13.897 -16.018 1.00 69.38 173 GLU A C 1
ATOM 1471 O O . GLU A 1 173 ? 11.277 14.430 -15.193 1.00 69.38 173 GLU A O 1
ATOM 1476 N N . VAL A 1 174 ? 11.711 13.884 -17.322 1.00 65.88 174 VAL A N 1
ATOM 1477 C CA . VAL A 1 174 ? 10.540 14.586 -17.887 1.00 65.88 174 VAL A CA 1
ATOM 1478 C C . VAL A 1 174 ? 9.222 14.037 -17.331 1.00 65.88 174 VAL A C 1
ATOM 1480 O O . VAL A 1 174 ? 8.280 14.790 -17.071 1.00 65.88 174 VAL A O 1
ATOM 1483 N N . PHE A 1 175 ? 9.130 12.722 -17.130 1.00 65.25 175 PHE A N 1
ATOM 1484 C CA . PHE A 1 175 ? 7.951 12.096 -16.539 1.00 65.25 175 PHE A CA 1
ATOM 1485 C C . PHE A 1 175 ? 7.787 12.498 -15.070 1.00 65.25 175 PHE A C 1
ATOM 1487 O O . PHE A 1 175 ? 6.675 12.792 -14.639 1.00 65.25 175 PHE A O 1
ATOM 1494 N N . GLN A 1 176 ? 8.876 12.558 -14.301 1.00 66.81 176 GLN A N 1
ATOM 1495 C CA . GLN A 1 176 ? 8.846 13.020 -12.915 1.00 66.81 176 GLN A CA 1
ATOM 1496 C C . GLN A 1 176 ? 8.479 14.505 -12.810 1.00 66.81 176 GLN A C 1
ATOM 1498 O O . GLN A 1 176 ? 7.709 14.861 -11.925 1.00 66.81 176 GLN A O 1
ATOM 1503 N N . GLU A 1 177 ? 8.948 15.358 -13.719 1.00 67.00 177 GLU A N 1
ATOM 1504 C CA . GLU A 1 177 ? 8.563 16.775 -13.755 1.00 67.00 177 GLU A CA 1
ATOM 1505 C C . GLU A 1 177 ? 7.079 16.971 -14.093 1.00 67.00 177 GLU A C 1
ATOM 1507 O O . GLU A 1 177 ? 6.417 17.825 -13.506 1.00 67.00 177 GLU A O 1
ATOM 1512 N N . ARG A 1 178 ? 6.522 16.159 -15.001 1.00 61.53 178 ARG A N 1
ATOM 1513 C CA . ARG A 1 178 ? 5.108 16.270 -15.396 1.00 61.53 178 ARG A CA 1
ATOM 1514 C C . ARG A 1 178 ? 4.131 15.582 -14.447 1.00 61.53 178 ARG A C 1
ATOM 1516 O O . ARG A 1 178 ? 3.012 16.058 -14.304 1.00 61.53 178 ARG A O 1
ATOM 1523 N N . VAL A 1 179 ? 4.524 14.469 -13.832 1.00 59.84 179 VAL A N 1
ATOM 1524 C CA . VAL A 1 179 ? 3.659 13.675 -12.940 1.00 59.84 179 VAL A CA 1
ATOM 1525 C C . VAL A 1 179 ? 3.897 14.004 -11.465 1.00 59.84 179 VAL A C 1
ATOM 1527 O O . VAL A 1 179 ? 2.987 13.845 -10.668 1.00 59.84 179 VAL A O 1
ATOM 1530 N N . GLY A 1 180 ? 5.080 14.498 -11.089 1.00 54.62 180 GLY A N 1
ATOM 1531 C CA . GLY A 1 180 ? 5.389 14.954 -9.726 1.00 54.62 180 GLY A CA 1
ATOM 1532 C C . GLY A 1 180 ? 4.928 16.381 -9.408 1.00 54.62 180 GLY A C 1
ATOM 1533 O O . GLY A 1 180 ? 5.004 16.789 -8.253 1.00 54.62 180 GLY A O 1
ATOM 1534 N N . GLY A 1 181 ? 4.463 17.134 -10.413 1.00 47.75 181 GLY A N 1
ATOM 1535 C CA . GLY A 1 181 ? 3.767 18.417 -10.246 1.00 47.75 181 GLY A CA 1
ATOM 1536 C C . GLY A 1 181 ? 2.236 18.304 -10.143 1.00 47.75 181 GLY A C 1
ATOM 1537 O O . GLY A 1 181 ? 1.570 19.332 -10.022 1.00 47.75 181 GLY A O 1
ATOM 1538 N N . LEU A 1 182 ? 1.694 17.082 -10.215 1.00 44.88 182 LEU A N 1
ATOM 1539 C CA . LEU A 1 182 ? 0.285 16.713 -10.005 1.00 44.88 182 LEU A CA 1
ATOM 1540 C C . LEU A 1 182 ? 0.112 16.052 -8.632 1.00 44.88 182 LEU A C 1
ATOM 1542 O O . LEU A 1 182 ? -0.975 16.236 -8.041 1.00 44.88 182 LEU A O 1
#